Protein AF-A0A9D9CJJ2-F1 (afdb_monomer_lite)

pLDDT: mean 92.89, std 7.96, range [58.06, 98.38]

Structure (mmCIF, N/CA/C/O backbone):
data_AF-A0A9D9CJJ2-F1
#
_entry.id   AF-A0A9D9CJJ2-F1
#
loop_
_atom_site.group_PDB
_atom_site.id
_atom_site.type_symbol
_atom_site.label_atom_id
_atom_site.label_alt_id
_atom_site.label_comp_id
_atom_site.label_asym_id
_atom_site.label_entity_id
_atom_site.label_seq_id
_atom_site.pdbx_PDB_ins_code
_atom_site.Cartn_x
_atom_site.Cartn_y
_atom_site.Cartn_z
_atom_site.occupancy
_atom_site.B_iso_or_equiv
_atom_site.auth_seq_id
_atom_site.auth_comp_id
_atom_site.auth_asym_id
_atom_site.auth_atom_id
_atom_site.pdbx_PDB_model_num
ATOM 1 N N . CYS A 1 1 ? -1.019 27.110 -0.484 1.00 58.06 1 CYS A N 1
ATOM 2 C CA . CYS A 1 1 ? -0.165 26.024 -1.011 1.00 58.06 1 CYS A CA 1
ATOM 3 C C . CYS A 1 1 ? -0.712 24.68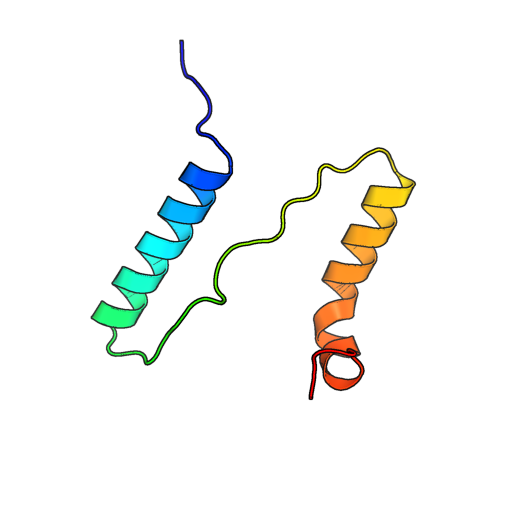0 -0.536 1.00 58.06 1 CYS A C 1
ATOM 5 O O . CYS A 1 1 ? -0.637 24.409 0.655 1.00 58.06 1 CYS A O 1
ATOM 7 N N . HIS A 1 2 ? -1.327 23.881 -1.412 1.00 67.75 2 HIS A N 1
ATOM 8 C CA . HIS A 1 2 ? -1.868 22.567 -1.040 1.00 67.75 2 HIS A CA 1
ATOM 9 C C . HIS A 1 2 ? -0.726 21.542 -1.076 1.00 67.75 2 HIS A C 1
ATOM 11 O O . HIS A 1 2 ? -0.188 21.252 -2.141 1.00 67.75 2 HIS A O 1
ATOM 17 N N . ARG A 1 3 ? -0.300 21.049 0.091 1.00 77.94 3 ARG A N 1
ATOM 18 C CA . ARG A 1 3 ? 0.685 19.965 0.184 1.00 77.94 3 ARG A CA 1
ATOM 19 C C . ARG A 1 3 ? -0.055 18.653 -0.062 1.00 77.94 3 ARG A C 1
ATOM 21 O O . ARG A 1 3 ? -1.018 18.369 0.646 1.00 77.94 3 ARG A O 1
ATOM 28 N N . LEU A 1 4 ? 0.394 17.858 -1.031 1.00 82.12 4 LEU A N 1
ATOM 29 C CA . LEU A 1 4 ? -0.102 16.491 -1.160 1.00 82.12 4 LEU A CA 1
ATOM 30 C C . LEU A 1 4 ? 0.303 15.696 0.092 1.00 82.12 4 LEU A C 1
ATOM 32 O O . LEU A 1 4 ? 1.452 15.811 0.536 1.00 82.12 4 LEU A O 1
ATOM 36 N N . PRO A 1 5 ? -0.624 14.944 0.705 1.00 85.44 5 PRO A N 1
ATOM 37 C CA . PRO A 1 5 ? -0.303 14.132 1.868 1.00 85.44 5 PRO A CA 1
ATOM 38 C C . PRO A 1 5 ? 0.746 13.078 1.506 1.00 85.44 5 PRO A C 1
ATOM 40 O O . PRO A 1 5 ? 0.843 12.638 0.361 1.00 85.44 5 PRO A O 1
ATOM 43 N N . LEU A 1 6 ? 1.526 12.656 2.503 1.00 93.25 6 LEU A N 1
ATOM 44 C CA . LEU A 1 6 ? 2.439 11.527 2.342 1.00 93.25 6 LEU A CA 1
ATOM 45 C C . LEU A 1 6 ? 1.637 10.275 1.971 1.00 93.25 6 LEU A C 1
ATOM 47 O O . LEU A 1 6 ? 0.513 10.089 2.451 1.00 93.25 6 LEU A O 1
ATOM 51 N N . LEU A 1 7 ? 2.239 9.383 1.183 1.00 93.44 7 LEU A N 1
ATOM 52 C CA . LEU A 1 7 ? 1.623 8.103 0.822 1.00 93.44 7 LEU A CA 1
ATOM 53 C C . LEU A 1 7 ? 1.158 7.334 2.071 1.00 93.44 7 LEU A C 1
ATOM 55 O O . LEU A 1 7 ? 0.036 6.837 2.113 1.00 93.44 7 LEU A O 1
ATOM 59 N N . SER A 1 8 ? 1.971 7.339 3.131 1.00 94.94 8 SER A N 1
ATOM 60 C CA . SER A 1 8 ? 1.644 6.722 4.422 1.00 94.94 8 SER A CA 1
ATOM 61 C C . SE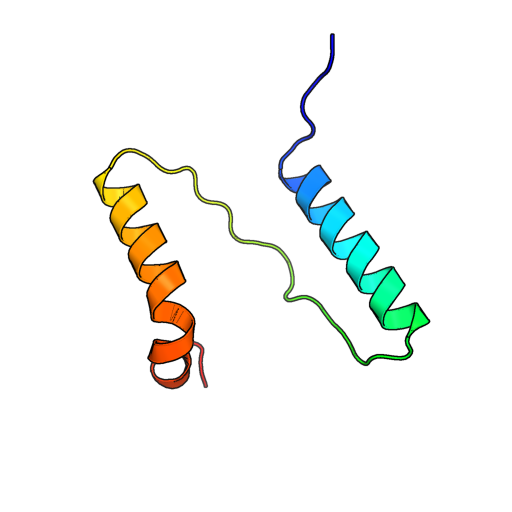R A 1 8 ? 0.379 7.292 5.066 1.00 94.94 8 SER A C 1
ATOM 63 O O . SER A 1 8 ? -0.427 6.544 5.617 1.00 94.94 8 SER A O 1
ATOM 65 N N . THR A 1 9 ? 0.165 8.606 4.970 1.00 95.31 9 THR A N 1
ATOM 66 C CA . THR A 1 9 ? -1.027 9.282 5.496 1.00 95.31 9 THR A CA 1
ATOM 67 C C . THR A 1 9 ? -2.275 8.903 4.706 1.00 95.31 9 THR A C 1
ATOM 69 O O . THR A 1 9 ? -3.330 8.664 5.301 1.00 95.31 9 THR A O 1
ATOM 72 N N . TYR A 1 10 ? -2.160 8.808 3.380 1.00 94.88 10 TYR A N 1
ATOM 73 C CA . TYR A 1 10 ? -3.271 8.400 2.525 1.00 94.88 10 TYR A CA 1
ATOM 74 C C . TYR A 1 10 ? -3.657 6.937 2.772 1.00 94.88 10 TYR A C 1
ATOM 76 O O . TYR A 1 10 ? -4.814 6.644 3.076 1.00 94.88 10 TYR A O 1
ATOM 84 N N . VAL A 1 11 ? -2.677 6.028 2.745 1.00 96.50 11 VAL A N 1
ATOM 85 C CA . VAL A 1 11 ? -2.891 4.597 3.011 1.00 96.50 11 VAL A CA 1
ATOM 86 C C . VAL A 1 11 ? -3.446 4.381 4.421 1.00 96.50 11 VAL A C 1
ATOM 88 O O . VAL A 1 11 ? -4.379 3.601 4.600 1.00 96.50 11 VAL A O 1
ATOM 91 N N . GLY A 1 12 ? -2.933 5.103 5.422 1.00 96.44 12 GLY A N 1
ATOM 92 C CA . GLY A 1 12 ? -3.446 5.049 6.792 1.00 96.44 12 GLY A CA 1
ATOM 93 C C . GLY A 1 12 ? -4.909 5.485 6.892 1.00 96.44 12 GLY A C 1
ATOM 94 O O . GLY A 1 12 ? -5.718 4.800 7.519 1.00 96.44 12 GLY A O 1
ATOM 95 N N . SER A 1 13 ? -5.267 6.585 6.225 1.00 96.25 13 SER A N 1
ATOM 96 C CA . SER A 1 13 ? -6.650 7.077 6.168 1.00 96.25 13 SER A CA 1
ATOM 97 C C . SER A 1 13 ? -7.589 6.063 5.510 1.00 96.25 13 SER A C 1
ATOM 99 O O . SER A 1 13 ? -8.658 5.781 6.052 1.00 96.25 13 SER A O 1
ATOM 101 N N . LEU A 1 14 ? -7.167 5.457 4.394 1.00 97.19 14 LEU A N 1
ATOM 102 C CA . LEU A 1 14 ? -7.925 4.419 3.696 1.00 97.19 14 LEU A CA 1
ATOM 103 C C . LEU A 1 14 ? -8.145 3.190 4.587 1.00 97.19 14 LEU A C 1
ATOM 105 O O . LEU A 1 14 ? -9.287 2.781 4.805 1.00 97.19 14 LEU A O 1
ATOM 109 N N . LYS A 1 15 ? -7.063 2.635 5.154 1.00 97.69 15 LYS A N 1
ATOM 110 C CA . LYS A 1 15 ? -7.140 1.471 6.047 1.00 97.69 15 LYS A CA 1
ATOM 111 C C . LYS A 1 15 ? -8.053 1.748 7.242 1.00 97.69 15 LYS A C 1
ATOM 113 O O . LYS A 1 15 ? -8.881 0.904 7.577 1.00 97.69 15 LYS A O 1
ATOM 118 N N . SER A 1 16 ? -7.961 2.943 7.833 1.00 97.38 16 SER A N 1
ATOM 119 C CA . SER A 1 16 ? -8.813 3.359 8.953 1.00 97.38 16 SER A CA 1
ATOM 120 C C . SER A 1 16 ? -10.293 3.440 8.571 1.00 97.38 16 SER A C 1
ATOM 122 O O . SER A 1 16 ? -11.139 2.944 9.315 1.00 97.38 16 SER A O 1
ATOM 124 N N . ALA A 1 17 ? -10.620 4.040 7.423 1.00 98.12 17 ALA A N 1
ATOM 125 C CA . ALA A 1 17 ? -12.002 4.185 6.971 1.00 98.12 17 ALA A CA 1
ATOM 126 C C . ALA A 1 17 ? -12.671 2.822 6.734 1.00 98.12 17 ALA A C 1
ATOM 128 O O . ALA A 1 17 ? -13.778 2.584 7.217 1.00 98.12 17 ALA A O 1
ATOM 129 N N . VAL A 1 18 ? -11.971 1.907 6.060 1.00 98.12 18 VAL A N 1
ATOM 130 C CA . VAL A 1 18 ? -12.470 0.552 5.788 1.00 98.12 18 VAL A CA 1
ATOM 131 C C . VAL A 1 18 ? -12.601 -0.265 7.073 1.00 98.12 18 VAL A C 1
ATOM 133 O O . VAL A 1 18 ? -13.638 -0.888 7.273 1.00 98.12 18 VAL A O 1
ATOM 136 N N . SER A 1 19 ? -11.620 -0.222 7.987 1.00 98.00 19 SER A N 1
ATOM 137 C CA . SER A 1 19 ? -11.731 -0.920 9.280 1.00 98.00 19 SER A CA 1
ATOM 138 C C . SER A 1 19 ? -12.932 -0.428 10.085 1.00 98.00 19 SER A C 1
ATOM 140 O O . SER A 1 19 ? -13.700 -1.235 10.601 1.00 98.00 19 SER A O 1
ATOM 142 N N . LYS A 1 20 ? -13.155 0.893 10.147 1.00 98.19 20 LYS A N 1
ATOM 143 C CA . LYS A 1 20 ? -14.335 1.468 10.814 1.00 98.19 20 LYS A CA 1
ATOM 144 C C . LYS A 1 20 ? -15.639 0.967 10.194 1.00 98.19 20 LYS A C 1
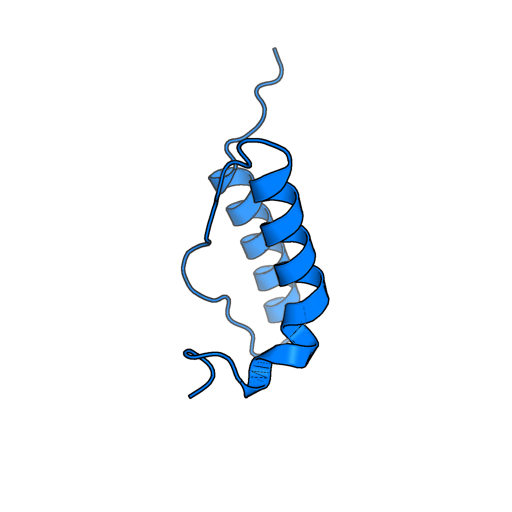ATOM 146 O O . LYS A 1 20 ? -16.575 0.659 10.927 1.00 98.19 20 LYS A O 1
ATOM 151 N N . TYR A 1 21 ? -15.700 0.883 8.866 1.00 98.38 21 TYR A N 1
ATOM 152 C CA . TYR A 1 21 ? -16.864 0.354 8.161 1.00 98.38 21 TYR A CA 1
ATOM 153 C C . TYR A 1 21 ? -17.093 -1.131 8.472 1.00 98.38 21 TYR A C 1
ATOM 155 O O . TYR A 1 21 ? -18.190 -1.500 8.880 1.00 98.38 21 TYR A O 1
ATOM 163 N N . ALA A 1 22 ? -16.053 -1.962 8.371 1.00 98.19 22 ALA A N 1
ATOM 164 C CA . ALA A 1 22 ? -16.138 -3.391 8.658 1.00 98.19 22 ALA A CA 1
ATOM 165 C C . ALA A 1 22 ? -16.599 -3.662 10.100 1.00 98.19 22 ALA A C 1
ATOM 167 O O . ALA A 1 22 ? -17.533 -4.434 10.310 1.00 98.19 22 ALA A O 1
ATOM 168 N N . HIS A 1 23 ? -16.032 -2.949 11.081 1.00 96.88 23 HIS A N 1
ATOM 169 C CA . HIS A 1 23 ? -16.461 -3.045 12.478 1.00 96.88 23 HIS A CA 1
ATOM 170 C C . HIS A 1 23 ? -17.912 -2.600 12.678 1.00 96.88 23 HIS A C 1
ATOM 172 O O . HIS A 1 23 ? -18.652 -3.251 13.410 1.00 96.88 23 HIS A O 1
ATOM 178 N N . LYS A 1 24 ? -18.355 -1.532 11.999 1.00 97.94 24 LYS A N 1
ATOM 179 C CA . LYS A 1 24 ? -19.758 -1.091 12.041 1.00 97.94 24 LYS A CA 1
ATOM 180 C C . LYS A 1 24 ? -20.712 -2.149 11.477 1.00 97.94 24 LYS A C 1
ATOM 182 O O . LYS A 1 24 ? -21.838 -2.261 11.950 1.00 97.94 24 LYS A O 1
ATOM 187 N N . CYS A 1 25 ? -20.268 -2.914 10.486 1.00 98.12 25 CYS A N 1
ATOM 188 C CA . CYS A 1 25 ? -21.021 -4.020 9.900 1.00 98.12 25 CYS A CA 1
ATOM 189 C C . CYS A 1 25 ? -20.901 -5.337 10.688 1.00 98.12 25 CYS A C 1
ATOM 191 O O . CYS A 1 25 ? -21.516 -6.319 10.286 1.00 98.12 25 CYS A O 1
ATOM 193 N N . GLY A 1 26 ? -20.132 -5.380 11.783 1.00 97.56 26 GLY A N 1
ATOM 194 C CA . GLY A 1 26 ? -19.909 -6.602 12.561 1.00 97.56 26 GLY A CA 1
ATOM 195 C C . GLY A 1 26 ? -19.077 -7.662 11.831 1.00 97.56 26 GLY A C 1
ATOM 196 O O . GLY A 1 26 ? -19.189 -8.841 12.146 1.00 97.56 26 GLY A O 1
ATOM 197 N N . LEU A 1 27 ? -18.270 -7.261 10.843 1.00 97.62 27 LEU A N 1
ATOM 198 C CA . LEU A 1 27 ? -17.417 -8.172 10.083 1.00 97.62 27 LEU A CA 1
ATOM 199 C C . LEU A 1 27 ? -16.118 -8.453 10.847 1.00 97.62 27 LEU A C 1
ATOM 201 O O . LEU A 1 27 ? -15.460 -7.525 11.329 1.00 97.62 27 LEU A O 1
ATOM 205 N N . GLU A 1 28 ? -15.717 -9.724 10.899 1.00 96.31 28 GLU A N 1
ATOM 206 C CA . GLU A 1 28 ? -14.363 -10.100 11.300 1.00 96.31 28 GLU A CA 1
ATOM 207 C C . GLU A 1 28 ? -13.399 -9.678 10.187 1.00 96.31 28 GLU A C 1
ATOM 209 O O . GLU A 1 28 ? -13.409 -10.218 9.082 1.00 96.31 28 GLU A O 1
ATOM 214 N N . PHE A 1 29 ? -12.617 -8.634 10.452 1.00 95.81 29 PHE A N 1
ATOM 215 C CA . PHE A 1 29 ? -11.755 -8.021 9.453 1.00 95.81 29 PHE A CA 1
ATOM 216 C C . PHE A 1 29 ? -10.465 -7.515 10.085 1.00 95.81 29 PHE A C 1
ATOM 218 O O . PHE A 1 29 ? -10.483 -6.784 11.079 1.00 95.81 29 PHE A O 1
ATOM 225 N N . ALA A 1 30 ? -9.346 -7.842 9.448 1.00 95.44 30 ALA A N 1
ATOM 226 C CA . ALA A 1 30 ? -8.039 -7.310 9.781 1.00 95.44 30 ALA A CA 1
ATOM 227 C C . ALA A 1 30 ? -7.247 -7.030 8.504 1.00 95.44 30 ALA A C 1
ATOM 229 O O . ALA A 1 30 ? -7.325 -7.759 7.517 1.00 95.44 30 ALA A O 1
ATOM 230 N N . TRP A 1 31 ? -6.449 -5.968 8.541 1.00 96.75 31 TRP A N 1
ATOM 231 C CA . TRP A 1 31 ? -5.458 -5.717 7.506 1.00 96.75 31 TRP A CA 1
ATOM 232 C C . TRP A 1 31 ? -4.202 -6.543 7.764 1.00 96.75 31 TRP A C 1
ATOM 234 O O . TRP A 1 31 ? -3.770 -6.668 8.910 1.00 96.75 31 TRP A O 1
ATOM 244 N N . GLN A 1 32 ? -3.516 -6.950 6.696 1.00 93.69 32 GLN A N 1
ATOM 245 C CA . GLN A 1 32 ? -2.090 -7.244 6.796 1.00 93.69 32 GLN A CA 1
ATOM 246 C C . GLN A 1 32 ? -1.350 -6.009 7.346 1.00 93.69 32 GLN A C 1
ATOM 248 O O . GLN A 1 32 ? -1.620 -4.860 6.951 1.00 93.69 32 GLN A O 1
ATOM 253 N N . GLN A 1 33 ? -0.419 -6.248 8.271 1.00 93.62 33 GLN A N 1
ATOM 254 C CA . GLN A 1 33 ? 0.396 -5.200 8.872 1.00 93.62 33 GLN A CA 1
ATOM 255 C C . GLN A 1 33 ? 1.284 -4.522 7.814 1.00 93.62 33 GLN A C 1
ATOM 257 O O . GLN A 1 33 ? 1.826 -5.182 6.932 1.00 93.62 33 GLN A O 1
ATOM 262 N N . ARG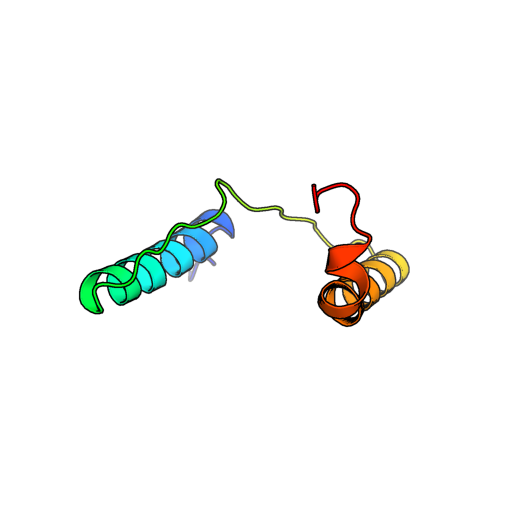 A 1 34 ? 1.473 -3.197 7.944 1.00 93.56 34 ARG A N 1
ATOM 263 C CA . ARG A 1 34 ? 2.249 -2.348 7.011 1.00 93.56 34 ARG A CA 1
ATOM 264 C C . ARG A 1 34 ? 1.694 -2.393 5.579 1.00 93.56 34 ARG A C 1
ATOM 266 O O . ARG A 1 34 ? 0.545 -2.767 5.361 1.00 93.56 34 ARG A O 1
ATOM 273 N N . TYR A 1 35 ? 2.435 -1.847 4.628 1.00 95.50 35 TYR A N 1
ATOM 274 C CA . TYR A 1 35 ? 2.149 -1.912 3.201 1.00 95.50 35 TYR A CA 1
ATOM 275 C C . TYR A 1 35 ? 3.486 -1.890 2.456 1.00 95.50 35 TYR A C 1
ATOM 277 O O . TYR A 1 35 ? 4.485 -1.434 3.012 1.00 95.50 35 TYR A O 1
ATOM 285 N N . HIS A 1 36 ? 3.494 -2.410 1.235 1.00 93.62 36 HIS A N 1
ATOM 286 C CA . HIS A 1 36 ? 4.639 -2.338 0.339 1.00 93.62 36 HIS A CA 1
ATOM 287 C C . HIS A 1 36 ? 4.466 -1.131 -0.583 1.00 93.62 36 HIS A C 1
ATOM 289 O O . HIS A 1 36 ? 3.420 -0.991 -1.220 1.00 93.62 36 HIS A O 1
ATOM 295 N N . ASP A 1 37 ? 5.468 -0.263 -0.648 1.00 94.06 37 ASP A N 1
ATOM 296 C CA . ASP A 1 37 ? 5.556 0.809 -1.629 1.00 94.06 37 ASP A CA 1
ATOM 297 C C . ASP A 1 37 ? 6.792 0.641 -2.504 1.00 94.06 37 ASP A C 1
ATOM 299 O O . ASP A 1 37 ? 7.879 0.318 -2.035 1.00 94.06 37 ASP A O 1
ATOM 303 N N . HIS A 1 38 ? 6.608 0.868 -3.800 1.00 94.31 38 HIS A N 1
ATOM 304 C CA . HIS A 1 38 ? 7.675 0.815 -4.784 1.00 94.31 38 HIS A CA 1
ATOM 305 C C . HIS A 1 38 ? 7.466 1.925 -5.806 1.00 94.31 38 HIS A C 1
ATOM 307 O O . HIS A 1 38 ? 6.380 2.082 -6.366 1.00 94.31 38 HIS A O 1
ATOM 313 N N . MET A 1 39 ? 8.504 2.729 -6.022 1.00 94.56 39 MET A N 1
ATOM 314 C CA . MET A 1 39 ? 8.489 3.788 -7.024 1.00 94.56 39 MET A CA 1
ATOM 315 C C . MET A 1 39 ? 8.861 3.188 -8.374 1.00 94.56 39 MET A C 1
ATOM 317 O O . MET A 1 39 ? 9.988 2.732 -8.530 1.00 94.56 39 MET A O 1
ATOM 321 N N . ILE A 1 40 ? 7.949 3.265 -9.341 1.00 96.38 40 ILE A N 1
ATOM 322 C CA . ILE A 1 40 ? 8.162 2.744 -10.694 1.00 96.38 40 ILE A CA 1
ATOM 323 C C . ILE A 1 40 ? 9.273 3.532 -11.399 1.00 96.38 40 ILE A C 1
ATOM 325 O O . ILE A 1 40 ? 9.168 4.752 -11.562 1.00 96.38 40 ILE A O 1
ATOM 329 N N . ARG A 1 41 ? 10.332 2.844 -11.838 1.00 96.25 41 ARG A N 1
ATOM 330 C CA . ARG A 1 41 ? 11.500 3.441 -12.511 1.00 96.25 41 ARG A CA 1
ATOM 331 C C . ARG A 1 41 ? 11.612 2.969 -13.957 1.00 96.25 41 ARG A C 1
ATOM 333 O O . ARG A 1 41 ? 12.512 2.220 -14.319 1.00 96.25 41 ARG A O 1
ATOM 340 N N . GLY A 1 42 ? 10.711 3.468 -14.798 1.00 97.94 42 GLY A N 1
ATOM 341 C CA . GLY A 1 42 ? 10.715 3.211 -16.238 1.00 97.94 42 GLY A CA 1
ATOM 342 C C . GLY A 1 42 ? 9.715 2.143 -16.677 1.00 97.94 42 GLY A C 1
ATOM 343 O O . GLY A 1 42 ? 8.923 1.634 -15.888 1.00 97.94 42 GLY A O 1
ATOM 344 N N . VAL A 1 43 ? 9.726 1.854 -17.979 1.00 98.00 43 VAL A N 1
ATOM 345 C CA . VAL A 1 43 ? 8.692 1.037 -18.636 1.00 98.00 43 VAL A CA 1
ATOM 346 C C . VAL A 1 43 ? 8.807 -0.443 -18.278 1.00 98.00 43 VAL A C 1
ATOM 348 O O . VAL A 1 43 ? 7.794 -1.111 -18.125 1.00 98.00 43 VAL A O 1
ATOM 351 N N . GLU A 1 44 ? 10.021 -0.961 -18.108 1.00 97.56 44 GLU A N 1
ATOM 352 C CA . GLU A 1 44 ? 10.229 -2.365 -17.736 1.00 97.56 44 GLU A CA 1
ATOM 353 C C . GLU A 1 44 ? 9.637 -2.678 -16.354 1.00 97.56 44 GLU A C 1
ATOM 355 O O . GLU A 1 44 ? 8.856 -3.614 -16.202 1.00 97.56 44 GLU A O 1
ATOM 360 N N . ASP A 1 45 ? 9.934 -1.831 -15.370 1.00 97.44 45 ASP A N 1
ATOM 361 C CA . ASP A 1 45 ? 9.404 -1.931 -14.009 1.00 97.44 45 ASP A CA 1
ATOM 362 C C . ASP A 1 45 ? 7.869 -1.811 -13.988 1.00 97.44 45 ASP A C 1
ATOM 364 O O . ASP A 1 45 ? 7.171 -2.606 -13.358 1.00 97.44 45 ASP A O 1
ATOM 368 N N . LEU A 1 46 ? 7.325 -0.877 -14.779 1.00 97.56 46 LEU A N 1
ATOM 369 C CA . LEU A 1 46 ? 5.881 -0.747 -14.983 1.00 97.56 46 LEU A CA 1
ATOM 370 C C . LEU A 1 46 ? 5.263 -2.043 -15.526 1.00 97.56 46 LEU A C 1
ATOM 372 O O . LEU A 1 46 ? 4.245 -2.498 -15.005 1.00 97.56 46 LEU A O 1
ATOM 376 N N . ASN A 1 47 ? 5.872 -2.639 -16.5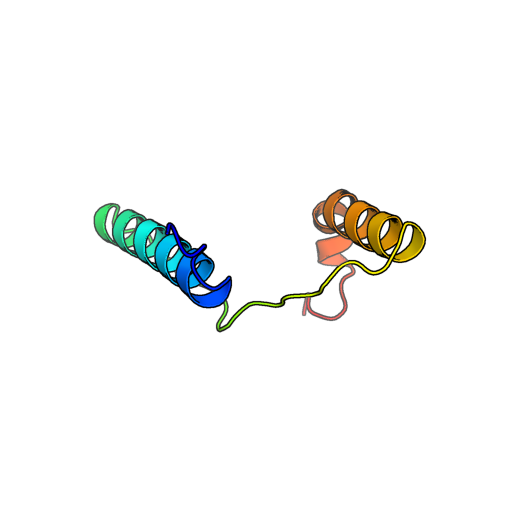53 1.00 97.94 47 ASN A N 1
ATOM 377 C CA . ASN A 1 47 ? 5.368 -3.857 -17.184 1.00 97.94 47 ASN A CA 1
ATOM 378 C C . ASN A 1 47 ? 5.373 -5.037 -16.209 1.00 97.94 47 ASN A C 1
ATOM 380 O O . ASN A 1 47 ? 4.400 -5.792 -16.159 1.00 97.94 47 ASN A O 1
ATOM 384 N N . HIS A 1 48 ? 6.431 -5.183 -15.406 1.00 96.00 48 HIS A N 1
ATOM 385 C CA . HIS A 1 48 ? 6.502 -6.224 -14.382 1.00 96.00 48 HIS A CA 1
ATOM 386 C C . HIS A 1 48 ? 5.403 -6.058 -13.328 1.00 96.00 48 HIS A C 1
ATOM 388 O O . HIS A 1 48 ? 4.709 -7.025 -13.012 1.00 96.00 48 HIS A O 1
ATOM 394 N N . ILE A 1 49 ? 5.189 -4.838 -12.830 1.00 96.06 49 ILE A N 1
ATOM 395 C CA . ILE A 1 49 ? 4.157 -4.564 -11.821 1.00 96.06 49 ILE A CA 1
ATOM 396 C C . ILE A 1 49 ? 2.751 -4.769 -12.392 1.00 96.06 49 ILE A C 1
ATOM 398 O O . ILE A 1 49 ? 1.916 -5.373 -11.718 1.00 96.06 49 ILE A O 1
ATOM 402 N N . SER A 1 50 ? 2.489 -4.336 -13.631 1.00 96.50 50 SER A N 1
ATOM 403 C CA . SER A 1 50 ? 1.199 -4.579 -14.300 1.00 96.50 50 SER A CA 1
ATOM 404 C C . SER A 1 50 ? 0.935 -6.074 -14.446 1.00 96.50 50 SER A C 1
ATOM 406 O O . SER A 1 50 ? -0.104 -6.567 -14.013 1.00 96.50 50 SER A O 1
ATOM 408 N N . THR A 1 51 ? 1.926 -6.815 -14.951 1.00 96.31 51 THR A N 1
ATOM 409 C CA . THR A 1 51 ? 1.834 -8.271 -15.125 1.00 96.31 51 THR A CA 1
ATOM 410 C C . THR A 1 51 ? 1.588 -8.976 -13.791 1.00 96.31 51 THR A C 1
ATOM 412 O O . THR A 1 51 ? 0.778 -9.903 -13.719 1.00 96.31 51 THR A O 1
ATOM 415 N N . TYR A 1 52 ? 2.251 -8.537 -12.715 1.00 93.50 52 TYR A N 1
ATOM 416 C CA . TYR A 1 52 ? 2.007 -9.064 -11.374 1.00 93.50 52 TYR A CA 1
ATOM 417 C C . TYR A 1 52 ? 0.559 -8.820 -10.941 1.00 93.50 52 TYR A C 1
ATOM 419 O O . TYR A 1 52 ? -0.128 -9.778 -10.609 1.00 93.50 52 TYR A O 1
ATOM 427 N N . ILE A 1 53 ? 0.064 -7.577 -10.999 1.00 94.12 53 ILE A N 1
ATOM 428 C CA . ILE A 1 53 ? -1.307 -7.231 -10.582 1.00 94.12 53 ILE A CA 1
ATOM 429 C C . ILE A 1 53 ? -2.351 -8.038 -11.364 1.00 94.12 53 ILE A C 1
ATOM 431 O O . ILE A 1 53 ? -3.290 -8.564 -10.768 1.00 94.12 53 ILE A O 1
ATOM 435 N N . GLU A 1 54 ? -2.173 -8.164 -12.679 1.00 96.50 54 GLU A N 1
ATOM 436 C CA . GLU A 1 54 ? -3.093 -8.881 -13.566 1.00 96.50 54 GLU A CA 1
ATOM 437 C C . GLU A 1 54 ? -3.105 -10.391 -13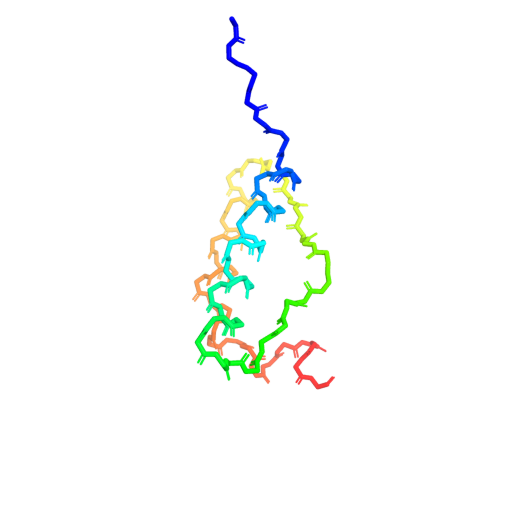.304 1.00 96.50 54 GLU A C 1
ATOM 439 O O . GLU A 1 54 ? -4.163 -11.021 -13.304 1.00 96.50 54 GLU A O 1
ATOM 444 N N . SER A 1 55 ? -1.934 -10.986 -13.062 1.00 95.50 55 SER A N 1
ATOM 445 C CA . SER A 1 55 ? -1.797 -12.438 -12.922 1.00 95.50 55 SER A CA 1
ATOM 446 C C . SER A 1 55 ? -1.890 -12.944 -11.478 1.00 95.50 55 SER A C 1
ATOM 448 O O . SER A 1 55 ? -2.042 -14.151 -11.276 1.00 95.50 55 SER A O 1
ATOM 450 N N . ASN A 1 56 ? -1.844 -12.057 -10.475 1.00 92.25 56 ASN A N 1
ATOM 451 C CA . ASN A 1 56 ? -1.744 -12.426 -9.060 1.00 92.25 56 ASN A CA 1
ATOM 452 C C . ASN A 1 56 ? -2.863 -13.375 -8.616 1.00 92.25 56 ASN A C 1
ATOM 454 O O . ASN A 1 56 ? -2.591 -14.439 -8.074 1.00 92.25 56 ASN A O 1
ATOM 458 N N . VAL A 1 57 ? -4.126 -13.044 -8.909 1.00 91.38 57 VAL A N 1
ATOM 459 C CA . VAL A 1 57 ? -5.275 -13.875 -8.497 1.00 91.38 57 VAL A CA 1
ATOM 460 C C . VAL A 1 57 ? -5.174 -15.293 -9.068 1.00 91.38 57 VAL A C 1
ATOM 462 O O . VAL A 1 57 ? -5.444 -16.263 -8.366 1.00 91.38 57 VAL A O 1
ATOM 465 N N . ALA A 1 58 ? -4.742 -15.426 -10.325 1.00 93.94 58 ALA A N 1
ATOM 466 C CA . ALA A 1 58 ? -4.588 -16.723 -10.980 1.00 93.94 58 ALA A CA 1
ATOM 467 C C . ALA A 1 58 ? -3.376 -17.515 -10.457 1.00 93.94 58 ALA A C 1
ATOM 469 O O . ALA A 1 58 ? -3.396 -18.746 -10.444 1.00 93.94 58 ALA A O 1
ATOM 470 N N . ASN A 1 59 ? -2.326 -16.817 -10.024 1.00 93.00 59 ASN A N 1
ATOM 471 C CA . ASN A 1 59 ? -1.086 -17.414 -9.533 1.00 93.00 59 ASN A CA 1
ATOM 472 C C . ASN A 1 59 ? -1.043 -17.581 -8.011 1.00 93.00 59 ASN A C 1
ATOM 474 O O . ASN A 1 59 ? -0.110 -18.204 -7.513 1.00 93.00 59 ASN A O 1
ATOM 478 N N . TRP A 1 60 ? -2.058 -17.105 -7.287 1.00 91.62 60 TRP A N 1
ATOM 479 C CA . TRP A 1 60 ? -2.074 -17.050 -5.826 1.00 91.62 60 TRP A CA 1
ATOM 480 C C . TRP A 1 60 ? -1.758 -18.403 -5.173 1.00 91.62 60 TRP A C 1
ATOM 482 O O . TRP A 1 60 ? -0.912 -18.481 -4.294 1.00 91.62 60 TRP A O 1
ATOM 492 N N . GLY A 1 61 ? -2.349 -19.499 -5.661 1.00 92.38 61 GLY A N 1
ATOM 493 C CA . GLY A 1 61 ? -2.105 -20.848 -5.126 1.00 92.38 61 GLY A CA 1
ATOM 494 C C . GLY A 1 61 ? -0.722 -21.445 -5.429 1.00 92.38 61 GLY A C 1
ATOM 495 O O . GLY A 1 61 ? -0.403 -22.529 -4.947 1.00 92.38 61 GLY A O 1
ATOM 496 N N . LYS A 1 62 ? 0.079 -20.780 -6.267 1.00 91.50 62 LYS A N 1
ATOM 497 C CA . LYS A 1 62 ? 1.458 -21.160 -6.617 1.00 91.50 62 LYS A CA 1
ATOM 498 C C . LYS A 1 62 ? 2.485 -20.227 -5.978 1.00 91.50 62 LYS A C 1
ATOM 500 O O . LYS A 1 62 ? 3.682 -20.407 -6.200 1.00 91.50 62 LYS A O 1
ATOM 505 N N . ASP A 1 63 ? 2.022 -19.213 -5.254 1.00 87.12 63 ASP A N 1
ATOM 506 C CA . ASP A 1 63 ? 2.879 -18.219 -4.636 1.00 87.12 63 ASP A CA 1
ATOM 507 C C . ASP A 1 63 ? 3.663 -18.838 -3.467 1.00 87.12 63 ASP A C 1
ATOM 509 O O . ASP A 1 63 ? 3.164 -19.707 -2.745 1.00 87.12 63 ASP A O 1
ATOM 513 N N . CYS A 1 64 ? 4.912 -18.409 -3.279 1.00 83.12 64 CYS A N 1
ATOM 514 C CA . CYS A 1 64 ? 5.778 -18.936 -2.225 1.00 83.12 64 CYS A CA 1
ATOM 515 C C . CYS A 1 64 ? 5.316 -18.557 -0.808 1.00 83.12 64 CYS A C 1
ATOM 517 O O . CYS A 1 64 ? 5.789 -19.161 0.153 1.00 83.12 64 CYS A O 1
ATOM 519 N N . PHE A 1 65 ? 4.387 -17.607 -0.682 1.00 80.44 65 PHE A N 1
ATOM 520 C CA . PHE A 1 65 ? 3.747 -17.197 0.566 1.00 80.44 65 PHE A CA 1
ATOM 521 C C . PHE A 1 65 ? 2.340 -17.789 0.753 1.00 80.44 65 PHE A C 1
ATOM 523 O O . PHE A 1 65 ? 1.643 -17.403 1.689 1.00 80.44 65 PHE A O 1
ATOM 530 N N . TYR A 1 66 ? 1.894 -18.694 -0.129 1.00 81.69 66 TYR A N 1
ATOM 531 C CA . TYR A 1 66 ? 0.554 -19.290 -0.053 1.00 81.69 66 TYR A CA 1
ATOM 532 C C . TYR A 1 66 ? 0.391 -20.324 1.077 1.00 81.69 66 TYR A C 1
ATOM 534 O O . TYR A 1 66 ? -0.740 -20.616 1.465 1.00 81.69 66 TYR A O 1
ATOM 542 N N . ASN A 1 67 ? 1.499 -20.856 1.607 1.00 62.69 67 ASN A N 1
ATOM 543 C CA . ASN A 1 67 ? 1.518 -21.868 2.671 1.00 62.69 67 ASN A CA 1
ATOM 544 C C . ASN A 1 67 ? 1.996 -21.298 4.007 1.00 62.69 67 ASN A C 1
ATOM 546 O O . ASN A 1 67 ? 3.135 -20.777 4.040 1.00 62.69 67 ASN A O 1
#

Radius of gyration: 16.08 Å; chains: 1; bounding box: 32×48×31 Å

Secondary structure (DSSP, 8-state):
--PPPPHHHHHHHHHHHHHHHHHHTT----PPSS-------SHHHHHHHHHHHHHHHHHGGGSTT--

Foldseek 3Di:
DDDDDDPCVVVVVVQVVVVVVCVVVVHPDDDDPDDDDDDQDDDVSVVVVVCCVVCCVVCVCVDPPND

Sequence (67 aa):
CHRLPLLSTYVGSLKSAVSKYAHKCGLEFAWQQRYHDHMIRGVEDLNHISTYIESNVANWGKDCFYN